Protein AF-A0A9N8VY93-F1 (afdb_monomer_lite)

Organism: NCBI:txid1213867

Secondary structure (DSSP, 8-state):
--------------------------------HHHHHHHHHHHHHHIIIIITS-----HHHHHHHHHHHTT--HHHHHHHHHHHHHHTT-SEEEHHHHTT-HHHHHHHHHHIIIII-----HHHHHHHHHHHHHHHHHTTSEEEEETTTTEEEE-S-------

Radius of gyration: 28.68 Å; chains: 1; bounding box: 73×58×60 Å

Structure (mmCIF, N/CA/C/O backbone):
data_AF-A0A9N8VY93-F1
#
_entry.id   AF-A0A9N8VY93-F1
#
loop_
_atom_site.group_PDB
_atom_site.id
_atom_site.type_symbol
_atom_site.label_atom_id
_atom_site.label_alt_id
_atom_site.label_comp_id
_atom_site.label_asym_id
_atom_site.label_entity_id
_atom_site.label_seq_id
_atom_site.pdbx_PDB_ins_code
_atom_site.Cartn_x
_atom_site.Cartn_y
_atom_site.Cartn_z
_atom_site.occupancy
_atom_site.B_iso_or_equiv
_atom_site.auth_seq_id
_atom_site.auth_comp_id
_atom_site.auth_asym_id
_atom_site.auth_atom_id
_atom_site.pdbx_PDB_model_num
ATOM 1 N N . MET A 1 1 ? 49.942 42.159 18.495 1.00 41.88 1 MET A N 1
ATOM 2 C CA . MET A 1 1 ? 49.094 42.679 17.404 1.00 41.88 1 MET A CA 1
ATOM 3 C C . MET A 1 1 ? 48.969 41.583 16.372 1.00 41.88 1 MET A C 1
ATOM 5 O O . MET A 1 1 ? 49.889 41.359 15.594 1.00 41.88 1 MET A O 1
ATOM 9 N N . ASP A 1 2 ? 47.863 40.861 16.470 1.00 39.59 2 ASP A N 1
ATOM 10 C CA . ASP A 1 2 ? 47.509 39.728 15.629 1.00 39.59 2 ASP A CA 1
ATOM 11 C C . ASP A 1 2 ? 47.195 40.170 14.201 1.00 39.59 2 ASP A C 1
ATOM 13 O O . ASP A 1 2 ? 46.483 41.150 13.979 1.00 39.59 2 ASP A O 1
ATOM 17 N N . LYS A 1 3 ? 47.700 39.413 13.226 1.00 47.91 3 LYS A N 1
ATOM 18 C CA . LYS A 1 3 ? 47.162 39.384 11.864 1.00 47.91 3 LYS A CA 1
ATOM 19 C C . LYS A 1 3 ? 46.987 37.930 11.452 1.00 47.91 3 LYS A C 1
ATOM 21 O O . LYS A 1 3 ? 47.864 37.306 10.864 1.00 47.91 3 LYS A O 1
ATOM 26 N N . THR A 1 4 ? 45.832 37.399 11.819 1.00 47.50 4 THR A N 1
ATOM 27 C CA . THR A 1 4 ? 45.217 36.220 11.225 1.00 47.50 4 THR A CA 1
ATOM 28 C C . THR A 1 4 ? 44.728 36.586 9.825 1.00 47.50 4 THR A C 1
ATOM 30 O O . THR A 1 4 ? 43.777 37.349 9.675 1.00 47.50 4 THR A O 1
ATOM 33 N N . THR A 1 5 ? 45.341 36.014 8.789 1.00 46.88 5 THR A N 1
ATOM 34 C CA . THR A 1 5 ? 44.743 36.007 7.448 1.00 46.88 5 THR A CA 1
ATOM 35 C C . THR A 1 5 ? 44.510 34.566 7.026 1.00 46.88 5 THR A C 1
ATOM 37 O O . THR A 1 5 ? 45.423 33.809 6.711 1.00 46.88 5 THR A O 1
ATOM 40 N N . SER A 1 6 ? 43.232 34.212 7.107 1.00 41.03 6 SER A N 1
ATOM 41 C CA . SER A 1 6 ? 42.590 32.975 6.685 1.00 41.03 6 SER A CA 1
ATOM 42 C C . SER A 1 6 ? 42.902 32.635 5.222 1.00 41.03 6 SER A C 1
ATOM 44 O O . SER A 1 6 ? 42.433 33.311 4.308 1.00 41.03 6 SER A O 1
ATOM 46 N N . ASN A 1 7 ? 43.647 31.549 4.995 1.00 40.59 7 ASN A N 1
ATOM 47 C CA . ASN A 1 7 ? 43.672 30.873 3.701 1.00 40.59 7 ASN A CA 1
ATOM 48 C C . ASN A 1 7 ? 42.444 29.963 3.614 1.00 40.59 7 ASN A C 1
ATOM 50 O O . ASN A 1 7 ? 42.410 28.852 4.143 1.00 40.59 7 ASN A O 1
ATOM 54 N N . ARG A 1 8 ? 41.405 30.482 2.958 1.00 39.19 8 ARG A N 1
ATOM 55 C CA . ARG A 1 8 ? 40.158 29.782 2.650 1.00 39.19 8 ARG A CA 1
ATOM 56 C C . ARG A 1 8 ? 40.463 28.647 1.664 1.00 39.19 8 ARG A C 1
ATOM 58 O O . ARG A 1 8 ? 40.618 28.870 0.467 1.00 39.19 8 ARG A O 1
ATOM 65 N N . ALA A 1 9 ? 40.581 27.431 2.189 1.00 42.88 9 ALA A N 1
ATOM 66 C CA . ALA A 1 9 ? 40.690 26.214 1.400 1.00 42.88 9 ALA A CA 1
ATOM 67 C C . ALA A 1 9 ? 39.390 25.996 0.610 1.00 42.88 9 ALA A C 1
ATOM 69 O O . ALA A 1 9 ? 38.339 25.709 1.185 1.00 42.88 9 ALA A O 1
ATOM 70 N N . TRP A 1 10 ? 39.459 26.125 -0.712 1.00 34.44 10 TRP A N 1
ATOM 71 C CA . TRP A 1 10 ? 38.407 25.651 -1.602 1.00 34.44 10 TRP A CA 1
ATOM 72 C C . TRP A 1 10 ? 38.426 24.120 -1.584 1.00 34.44 10 TRP A C 1
ATOM 74 O O . TRP A 1 10 ? 39.224 23.489 -2.272 1.00 34.44 10 TRP A O 1
ATOM 84 N N . LYS A 1 11 ? 37.563 23.507 -0.768 1.00 39.19 11 LYS A N 1
ATOM 85 C CA . LYS A 1 11 ? 37.215 22.092 -0.929 1.00 39.19 11 LYS A CA 1
ATOM 86 C C . LYS A 1 11 ? 36.364 21.974 -2.191 1.00 39.19 11 LYS A C 1
ATOM 88 O O . LYS A 1 11 ? 35.174 22.275 -2.170 1.00 39.19 11 LYS A O 1
ATOM 93 N N . SER A 1 12 ? 36.977 21.551 -3.290 1.00 46.22 12 SER A N 1
ATOM 94 C CA . SER A 1 12 ? 36.253 21.024 -4.440 1.00 46.22 12 SER A CA 1
ATOM 95 C C . SER A 1 12 ? 35.530 19.750 -4.001 1.00 46.22 12 SER A C 1
ATOM 97 O O . SER A 1 12 ? 36.133 18.702 -3.783 1.00 46.22 12 SER A O 1
ATOM 99 N N . ASN A 1 13 ? 34.215 19.858 -3.822 1.00 41.19 13 ASN A N 1
ATOM 100 C CA . ASN A 1 13 ? 33.334 18.719 -3.611 1.00 41.19 13 ASN A CA 1
ATOM 101 C C . ASN A 1 13 ? 33.101 18.048 -4.974 1.00 41.19 13 ASN A C 1
ATOM 103 O O . ASN A 1 13 ? 32.086 18.278 -5.632 1.00 41.19 13 ASN A O 1
ATOM 107 N N . SER A 1 14 ? 34.090 17.294 -5.463 1.00 42.50 14 SER A N 1
ATOM 108 C CA . SER A 1 14 ? 33.888 16.426 -6.618 1.00 42.50 14 SER A CA 1
ATOM 109 C C . SER A 1 14 ? 33.133 15.190 -6.144 1.00 42.50 14 SER A C 1
ATOM 111 O O . SER A 1 14 ? 33.664 14.301 -5.481 1.00 42.50 14 SER A O 1
ATOM 113 N N . ASN A 1 15 ? 31.843 15.186 -6.467 1.00 41.06 15 ASN A N 1
ATOM 114 C CA . ASN A 1 15 ? 30.938 14.071 -6.263 1.00 41.06 15 ASN A CA 1
ATOM 115 C C . ASN A 1 15 ? 31.602 12.762 -6.691 1.00 41.06 15 ASN A C 1
ATOM 117 O O . ASN A 1 15 ? 31.885 12.531 -7.869 1.00 41.06 15 ASN A O 1
ATOM 121 N N . ASN A 1 16 ? 31.817 11.917 -5.691 1.00 41.12 16 ASN A N 1
ATOM 122 C CA . ASN A 1 16 ? 32.361 10.578 -5.775 1.00 41.12 16 ASN A CA 1
ATOM 123 C C . ASN A 1 16 ? 31.332 9.663 -6.466 1.00 41.12 16 ASN A C 1
ATOM 125 O O . ASN A 1 16 ? 30.724 8.794 -5.846 1.00 41.12 16 ASN A O 1
ATOM 129 N N . ARG A 1 17 ? 31.080 9.879 -7.764 1.00 41.94 17 ARG A N 1
ATOM 130 C CA . ARG A 1 17 ? 30.433 8.882 -8.619 1.00 41.94 17 ARG A CA 1
ATOM 131 C C . ARG A 1 17 ? 31.464 7.784 -8.834 1.00 41.94 17 ARG A C 1
ATOM 133 O O . ARG A 1 17 ? 32.241 7.824 -9.785 1.00 41.94 17 ARG A O 1
ATOM 140 N N . GLN A 1 18 ? 31.506 6.825 -7.913 1.00 38.81 18 GLN A N 1
ATOM 141 C CA . GLN A 1 18 ? 32.187 5.564 -8.156 1.00 38.81 18 GLN A CA 1
ATOM 142 C C . GLN A 1 18 ? 31.525 4.921 -9.374 1.00 38.81 18 GLN A C 1
ATOM 144 O O . GLN A 1 18 ? 30.461 4.312 -9.276 1.00 38.81 18 GLN A O 1
ATOM 149 N N . TYR A 1 19 ? 32.144 5.081 -10.541 1.00 46.81 19 TYR A N 1
ATOM 150 C CA . TYR A 1 19 ? 31.827 4.266 -11.698 1.00 46.81 19 TYR A CA 1
ATOM 151 C C . TYR A 1 19 ? 32.008 2.814 -11.268 1.00 46.81 19 TYR A C 1
ATOM 153 O O . TYR A 1 19 ? 33.120 2.365 -10.976 1.00 46.81 19 TYR A O 1
ATOM 161 N N . LYS A 1 20 ? 30.883 2.106 -11.163 1.00 45.06 20 LYS A N 1
ATOM 162 C CA . LYS A 1 20 ? 30.816 0.676 -10.883 1.00 45.06 20 LYS A CA 1
ATOM 163 C C . LYS A 1 20 ? 31.757 0.005 -11.883 1.00 45.06 20 LYS A C 1
ATOM 165 O O . LYS A 1 20 ? 31.490 0.019 -13.083 1.00 45.06 20 LYS A O 1
ATOM 170 N N . ARG A 1 21 ? 32.903 -0.495 -11.403 1.00 50.72 21 ARG A N 1
ATOM 171 C CA . ARG A 1 21 ? 33.875 -1.223 -12.227 1.00 50.72 21 ARG A CA 1
ATOM 172 C C . ARG A 1 21 ? 33.101 -2.281 -13.005 1.00 50.72 21 ARG A C 1
ATOM 174 O O . ARG A 1 21 ? 32.548 -3.196 -12.396 1.00 50.72 21 ARG A O 1
ATOM 181 N N . ILE A 1 22 ? 33.057 -2.146 -14.330 1.00 54.09 22 ILE A N 1
ATOM 182 C CA . ILE A 1 22 ? 32.552 -3.195 -15.211 1.00 54.09 22 ILE A CA 1
ATOM 183 C C . ILE A 1 22 ? 33.375 -4.434 -14.875 1.00 54.09 22 ILE A C 1
ATOM 185 O O . ILE A 1 22 ? 34.594 -4.465 -15.054 1.00 54.09 22 ILE A O 1
ATOM 189 N N . SER A 1 23 ? 32.714 -5.421 -14.280 1.00 51.94 23 SER A N 1
ATOM 190 C CA . SER A 1 23 ? 33.336 -6.678 -13.911 1.00 51.94 23 SER A CA 1
ATOM 191 C C . SER A 1 23 ? 33.766 -7.357 -15.210 1.00 51.94 23 SER A C 1
ATOM 193 O O . SER A 1 23 ? 32.924 -7.851 -15.957 1.00 51.94 23 SER A O 1
ATOM 195 N N . ARG A 1 24 ? 35.070 -7.333 -15.518 1.00 54.47 24 ARG A N 1
ATOM 196 C CA . ARG A 1 24 ? 35.679 -8.054 -16.648 1.00 54.47 24 ARG A CA 1
ATOM 197 C C . ARG A 1 24 ? 35.645 -9.557 -16.358 1.00 54.47 24 ARG A C 1
ATOM 199 O O . ARG A 1 24 ? 36.681 -10.180 -16.176 1.00 54.47 24 ARG A O 1
ATOM 206 N N . LYS A 1 25 ? 34.450 -10.138 -16.241 1.00 58.69 25 LYS A N 1
ATOM 207 C CA . LYS A 1 25 ? 34.290 -11.555 -15.898 1.00 58.69 25 LYS A CA 1
ATOM 208 C C . LYS A 1 25 ? 34.733 -12.488 -17.022 1.00 58.69 25 LYS A C 1
ATOM 210 O O . LYS A 1 25 ? 35.020 -13.633 -16.728 1.00 58.69 25 LYS A O 1
ATOM 215 N N . ASN A 1 26 ? 34.865 -12.001 -18.260 1.00 61.03 26 ASN A N 1
ATOM 216 C CA . ASN A 1 26 ? 35.283 -12.806 -19.409 1.00 61.03 26 ASN A CA 1
ATOM 217 C C . ASN A 1 26 ? 36.179 -12.008 -20.372 1.00 61.03 26 ASN A C 1
ATOM 219 O O . ASN A 1 26 ? 35.733 -11.575 -21.430 1.00 61.03 26 ASN A O 1
ATOM 223 N N . SER A 1 27 ? 37.453 -11.808 -20.028 1.00 59.16 27 SER A N 1
ATOM 224 C CA . SER A 1 27 ? 38.470 -11.382 -21.001 1.00 59.16 27 SER A CA 1
ATOM 225 C C . SER A 1 27 ? 39.128 -12.617 -21.617 1.00 59.16 27 SER A C 1
ATOM 227 O O . SER A 1 27 ? 40.223 -13.012 -21.216 1.00 59.16 27 SER A O 1
ATOM 229 N N . ARG A 1 28 ? 38.436 -13.273 -22.552 1.00 69.19 28 ARG A N 1
ATOM 230 C CA . ARG A 1 28 ? 39.090 -14.274 -23.401 1.00 69.19 28 ARG A CA 1
ATOM 231 C C . ARG A 1 28 ? 39.987 -13.532 -24.388 1.00 69.19 28 ARG A C 1
ATOM 233 O O . ARG A 1 28 ? 39.569 -12.512 -24.934 1.00 69.19 28 ARG A O 1
ATOM 240 N N . LYS A 1 29 ? 41.222 -14.003 -24.561 1.00 72.94 29 LYS A N 1
ATOM 241 C CA . LYS A 1 29 ? 42.095 -13.500 -25.625 1.00 72.94 29 LYS A CA 1
ATOM 242 C C . LYS A 1 29 ? 41.463 -13.889 -26.960 1.00 72.94 29 LYS A C 1
ATOM 244 O O . LYS A 1 29 ? 40.984 -15.011 -27.103 1.00 72.94 29 LYS A O 1
ATOM 249 N N . VAL A 1 30 ? 41.371 -12.927 -27.870 1.00 70.06 30 VAL A N 1
ATOM 250 C CA . VAL A 1 30 ? 40.919 -13.164 -29.239 1.00 70.06 30 VAL A CA 1
ATOM 251 C C . VAL A 1 30 ? 42.188 -13.371 -30.047 1.00 70.06 30 VAL A C 1
ATOM 253 O O . VAL A 1 30 ? 42.928 -12.421 -30.276 1.00 70.06 30 VAL A O 1
ATOM 256 N N . ASP A 1 31 ? 42.479 -14.625 -30.378 1.00 77.25 31 ASP A N 1
ATOM 257 C CA . ASP A 1 31 ? 43.727 -14.995 -31.056 1.00 77.25 31 ASP A CA 1
ATOM 258 C C . ASP A 1 31 ? 43.608 -14.898 -32.593 1.00 77.25 31 ASP A C 1
ATOM 260 O O . ASP A 1 31 ? 44.620 -14.919 -33.290 1.00 77.25 31 ASP A O 1
ATOM 264 N N . ASP A 1 32 ? 42.384 -14.757 -33.122 1.00 82.81 32 ASP A N 1
ATOM 265 C CA . ASP A 1 32 ? 42.095 -14.660 -34.557 1.00 82.81 32 ASP A CA 1
ATOM 266 C C . ASP A 1 32 ? 41.623 -13.240 -34.943 1.00 82.81 32 ASP A C 1
ATOM 268 O O . ASP A 1 32 ? 40.539 -12.822 -34.522 1.00 82.81 32 ASP A O 1
ATOM 272 N N . PRO A 1 33 ? 42.377 -12.493 -35.771 1.00 79.94 33 PRO A N 1
ATOM 273 C CA . PRO A 1 33 ? 41.973 -11.164 -36.235 1.00 79.94 33 PRO A CA 1
ATOM 274 C C . PRO A 1 33 ? 40.687 -11.172 -37.081 1.00 79.94 33 PRO A C 1
ATOM 276 O O . PRO A 1 33 ? 39.974 -10.167 -37.122 1.00 79.94 33 PRO A O 1
ATOM 279 N N . ASN A 1 34 ? 40.324 -12.294 -37.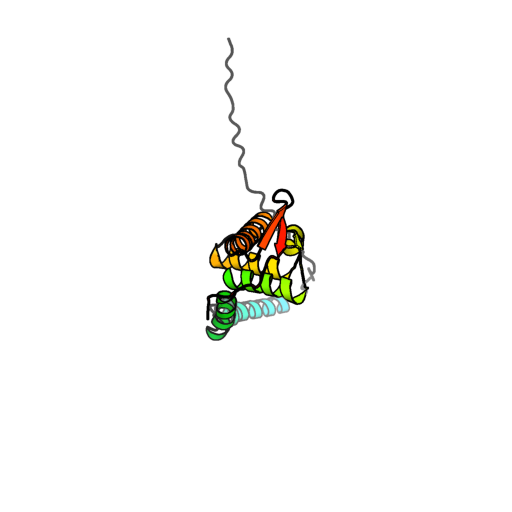711 1.00 88.50 34 ASN A N 1
ATOM 280 C CA . ASN A 1 34 ? 39.074 -12.397 -38.468 1.00 88.50 34 ASN A CA 1
ATOM 281 C C . ASN A 1 34 ? 37.842 -12.353 -37.553 1.00 88.50 34 ASN A C 1
ATOM 283 O O . ASN A 1 34 ? 36.788 -11.861 -37.959 1.00 88.50 34 ASN A O 1
ATOM 287 N N . MET A 1 35 ? 37.976 -12.793 -36.298 1.00 85.62 35 MET A N 1
ATOM 288 C CA . MET A 1 35 ? 36.908 -12.681 -35.301 1.00 85.62 35 MET A CA 1
ATOM 289 C C . MET A 1 35 ? 36.636 -11.229 -34.912 1.00 85.62 35 MET A C 1
ATOM 291 O O . MET A 1 35 ? 35.491 -10.876 -34.630 1.00 85.62 35 MET A O 1
ATOM 295 N N . GLU A 1 36 ? 37.656 -10.368 -34.920 1.00 83.94 36 GLU A N 1
ATOM 296 C CA . GLU A 1 36 ? 37.440 -8.938 -34.703 1.00 83.94 36 GLU A CA 1
ATOM 297 C C . GLU A 1 36 ? 36.656 -8.332 -35.866 1.00 83.94 36 GLU A C 1
ATOM 299 O O . GLU A 1 36 ? 35.679 -7.627 -35.623 1.00 83.94 36 GLU A O 1
ATOM 304 N N . LEU A 1 37 ? 37.010 -8.657 -37.114 1.00 88.38 37 LEU A N 1
ATOM 305 C CA . LEU A 1 37 ? 36.295 -8.178 -38.303 1.00 88.38 37 LEU A CA 1
ATOM 306 C C . LEU A 1 37 ? 34.819 -8.598 -38.311 1.00 88.38 37 LEU A C 1
ATOM 308 O O . LEU A 1 37 ? 33.951 -7.767 -38.578 1.00 88.38 37 LEU A O 1
ATOM 312 N N . LEU A 1 38 ? 34.521 -9.852 -37.959 1.00 89.81 38 LEU A N 1
ATOM 313 C CA . LEU A 1 38 ? 33.143 -10.336 -37.818 1.00 89.81 38 LEU A CA 1
ATOM 314 C C . LEU A 1 38 ? 32.385 -9.571 -36.733 1.00 89.81 38 LEU A C 1
ATOM 316 O O . LEU A 1 38 ? 31.265 -9.119 -36.960 1.00 89.81 38 LEU A O 1
ATOM 320 N N . ARG A 1 39 ? 33.023 -9.335 -35.584 1.00 86.56 39 ARG A N 1
ATOM 321 C CA . ARG A 1 39 ? 32.428 -8.564 -34.492 1.00 86.56 39 ARG A CA 1
ATOM 322 C C . ARG A 1 39 ? 32.146 -7.115 -34.891 1.00 86.56 39 ARG A C 1
ATOM 324 O O . ARG A 1 39 ? 31.129 -6.558 -34.490 1.00 86.56 39 ARG A O 1
ATOM 331 N N . TRP A 1 40 ? 33.022 -6.494 -35.679 1.00 89.38 40 TRP A N 1
ATOM 332 C CA . TRP A 1 40 ? 32.782 -5.156 -36.221 1.00 89.38 40 TRP A CA 1
ATOM 333 C C . TRP A 1 40 ? 31.579 -5.136 -37.164 1.00 89.38 40 TRP A C 1
ATOM 335 O O . TRP A 1 40 ? 30.747 -4.237 -37.050 1.00 89.38 40 TRP A O 1
ATOM 345 N N . ALA A 1 41 ? 31.445 -6.134 -38.040 1.00 91.00 41 ALA A N 1
ATOM 346 C CA . ALA A 1 41 ? 30.283 -6.257 -38.917 1.00 91.00 41 ALA A CA 1
ATOM 347 C C . ALA A 1 41 ? 28.977 -6.433 -38.118 1.00 91.00 41 ALA A C 1
ATOM 349 O O . ALA A 1 41 ? 28.005 -5.731 -38.388 1.00 91.00 41 ALA A O 1
ATOM 350 N N . GLU A 1 42 ? 28.974 -7.286 -37.090 1.00 92.69 42 GLU A N 1
ATOM 351 C CA . GLU A 1 42 ? 27.830 -7.479 -36.183 1.00 92.69 42 GLU A CA 1
ATOM 352 C C . GLU A 1 42 ? 27.444 -6.199 -35.429 1.00 92.69 42 GLU A C 1
ATOM 354 O O . GLU A 1 42 ? 26.265 -5.892 -35.267 1.00 92.69 42 GLU A O 1
ATOM 359 N N . ILE A 1 43 ? 28.426 -5.423 -34.961 1.00 92.06 43 ILE A N 1
ATOM 360 C CA . ILE A 1 43 ? 28.149 -4.155 -34.278 1.00 92.06 43 ILE A CA 1
ATOM 361 C C . ILE A 1 43 ? 27.471 -3.174 -35.237 1.00 92.06 43 ILE A C 1
ATOM 363 O O . ILE A 1 43 ? 26.503 -2.522 -34.848 1.00 92.06 43 ILE A O 1
ATOM 367 N N . MET A 1 44 ? 27.943 -3.076 -36.482 1.00 89.25 44 MET A N 1
ATOM 368 C CA . MET A 1 44 ? 27.363 -2.159 -37.466 1.00 89.25 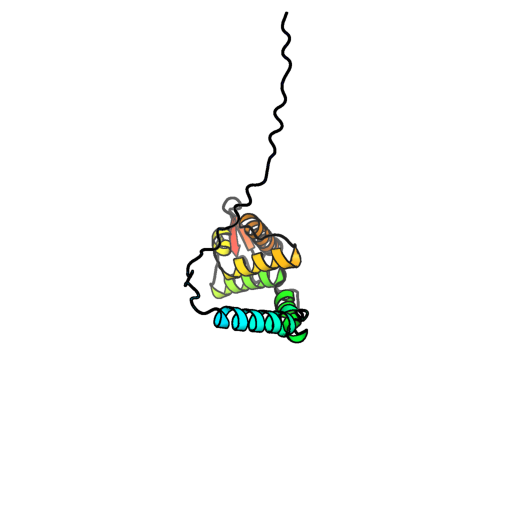44 MET A CA 1
ATOM 369 C C . MET A 1 44 ? 25.911 -2.519 -37.800 1.00 89.25 44 MET A C 1
ATOM 371 O O . MET A 1 44 ? 25.062 -1.627 -37.836 1.00 89.25 44 MET A O 1
ATOM 375 N N . THR A 1 45 ? 25.600 -3.808 -37.969 1.00 92.00 45 THR A N 1
ATOM 376 C CA . THR A 1 45 ? 24.224 -4.252 -38.240 1.00 92.00 45 THR A CA 1
ATOM 377 C C . THR A 1 45 ? 23.308 -4.011 -37.046 1.00 92.00 45 THR A C 1
ATOM 379 O O . THR A 1 45 ? 22.224 -3.460 -37.211 1.00 92.00 45 THR A O 1
ATOM 382 N N . LEU A 1 46 ? 23.750 -4.308 -35.820 1.00 90.19 46 LEU A N 1
ATOM 383 C CA . LEU A 1 46 ? 22.966 -4.033 -34.611 1.00 90.19 46 LEU A CA 1
ATOM 384 C C . LEU A 1 46 ? 22.678 -2.542 -34.428 1.00 90.19 46 LEU A C 1
ATOM 386 O O . LEU A 1 46 ? 21.562 -2.165 -34.061 1.00 90.19 46 LEU A O 1
ATOM 390 N N . VAL A 1 47 ? 23.672 -1.684 -34.676 1.00 89.94 47 VAL A N 1
ATOM 391 C CA . VAL A 1 47 ? 23.490 -0.232 -34.597 1.00 89.94 47 VAL A CA 1
ATOM 392 C C . VAL A 1 47 ? 22.411 0.210 -35.574 1.00 89.94 47 VAL A C 1
ATOM 394 O O . VAL A 1 47 ? 21.497 0.923 -35.168 1.00 89.94 47 VAL A O 1
ATOM 397 N N . GLN A 1 48 ? 22.469 -0.238 -36.824 1.00 89.75 48 GLN A N 1
ATOM 398 C CA . GLN A 1 48 ? 21.518 0.163 -37.856 1.00 89.75 48 GLN A CA 1
ATOM 399 C C . GLN A 1 48 ? 20.111 -0.414 -37.631 1.00 89.75 48 GLN A C 1
ATOM 401 O O . GLN A 1 48 ? 19.121 0.314 -37.703 1.00 89.75 48 GLN A O 1
ATOM 406 N N . ASP A 1 49 ? 20.013 -1.706 -37.329 1.00 88.25 49 ASP A N 1
ATOM 407 C CA . ASP A 1 49 ? 18.741 -2.428 -37.353 1.00 88.25 49 ASP A CA 1
ATOM 408 C C . ASP A 1 49 ? 17.979 -2.384 -36.032 1.00 88.25 49 ASP A C 1
ATOM 410 O O . ASP A 1 49 ? 16.750 -2.519 -36.042 1.00 88.25 49 ASP A O 1
ATOM 414 N N . VAL A 1 50 ? 18.682 -2.202 -34.913 1.00 86.69 50 VAL A N 1
ATOM 415 C CA . VAL A 1 50 ? 18.099 -2.234 -33.566 1.00 86.69 50 VAL A CA 1
ATOM 416 C C . VAL A 1 50 ? 18.221 -0.871 -32.901 1.00 86.69 50 VAL A C 1
ATOM 418 O O . VAL A 1 50 ? 17.210 -0.281 -32.531 1.00 86.69 50 VAL A O 1
ATOM 421 N N . TYR A 1 51 ? 19.438 -0.340 -32.772 1.00 84.56 51 TYR A N 1
ATOM 422 C CA . TYR A 1 51 ? 19.674 0.839 -31.929 1.00 84.56 51 TYR A CA 1
ATOM 423 C C . TYR A 1 51 ? 19.363 2.180 -32.602 1.00 84.56 51 TYR A C 1
ATOM 425 O O . TYR A 1 51 ? 19.151 3.167 -31.904 1.00 84.56 51 TYR A O 1
ATOM 433 N N . SER A 1 52 ? 19.321 2.232 -33.935 1.00 86.12 52 SER A N 1
ATOM 434 C CA . SER A 1 52 ? 18.971 3.452 -34.678 1.00 86.12 52 SER A CA 1
ATOM 435 C C . SER A 1 52 ? 17.463 3.664 -34.797 1.00 86.12 52 SER A C 1
ATOM 437 O O . SER A 1 52 ? 17.025 4.739 -35.206 1.00 86.12 52 SER A O 1
ATOM 439 N N . LYS A 1 53 ? 16.654 2.652 -34.467 1.00 88.38 53 LYS A N 1
ATOM 440 C CA . LYS A 1 53 ? 15.196 2.760 -34.519 1.00 88.38 53 LYS A CA 1
ATOM 441 C C . LYS A 1 53 ? 14.683 3.377 -33.217 1.00 88.38 53 LYS A C 1
ATOM 443 O O . LYS A 1 53 ? 15.138 2.979 -32.143 1.00 88.38 53 LYS A O 1
ATOM 448 N N . PRO A 1 54 ? 13.738 4.332 -33.278 1.00 83.62 54 PRO A N 1
ATOM 449 C CA . PRO A 1 54 ? 13.101 4.835 -32.073 1.00 83.62 54 PRO A CA 1
ATOM 450 C C . PRO A 1 54 ? 12.380 3.684 -31.374 1.00 83.62 54 PRO A C 1
ATOM 452 O O . PRO A 1 54 ? 11.705 2.873 -32.010 1.00 83.62 54 PRO A O 1
ATOM 455 N N . PHE A 1 55 ? 12.532 3.617 -30.056 1.00 81.94 55 PHE A N 1
ATOM 456 C CA . PHE A 1 55 ? 11.754 2.697 -29.245 1.00 81.94 55 PHE A CA 1
ATOM 457 C C . PHE A 1 55 ? 10.302 3.180 -29.231 1.00 81.94 55 PHE A C 1
ATOM 459 O O . PHE A 1 55 ? 10.001 4.226 -28.659 1.00 81.94 55 PHE A O 1
ATOM 466 N N . VAL A 1 56 ? 9.420 2.439 -29.899 1.00 80.00 56 VAL A N 1
ATOM 467 C CA . VAL A 1 56 ? 7.981 2.702 -29.918 1.00 80.00 56 VAL A CA 1
ATOM 468 C C . VAL A 1 56 ? 7.309 1.590 -29.133 1.00 80.00 56 VAL A C 1
ATOM 470 O O . VAL A 1 56 ? 7.369 0.426 -29.528 1.00 80.00 56 VAL A O 1
ATOM 473 N N . VAL A 1 57 ? 6.690 1.949 -28.011 1.00 75.12 57 VAL A N 1
ATOM 474 C CA . VAL A 1 57 ? 5.775 1.045 -27.311 1.00 75.12 57 VAL A CA 1
ATOM 475 C C . VAL A 1 57 ? 4.441 1.099 -28.055 1.00 75.12 57 VAL A C 1
ATOM 477 O O . VAL A 1 57 ? 3.946 2.206 -28.277 1.00 75.12 57 VAL A O 1
ATOM 480 N N . PRO A 1 58 ? 3.861 -0.043 -28.465 1.00 78.69 58 PRO A N 1
ATOM 481 C CA . PRO A 1 58 ? 2.536 -0.067 -29.070 1.00 78.69 58 PRO A CA 1
ATOM 482 C C . PRO A 1 58 ? 1.510 0.588 -28.141 1.00 78.69 58 PRO A C 1
ATOM 484 O O . PRO A 1 58 ? 1.465 0.288 -26.948 1.00 78.69 58 PRO A O 1
ATOM 487 N N . GLU A 1 59 ? 0.682 1.472 -28.691 1.00 65.44 59 GLU A N 1
ATOM 488 C CA . GLU A 1 59 ? -0.300 2.260 -27.933 1.00 65.44 59 GLU A CA 1
ATOM 489 C C . GLU A 1 59 ? -1.293 1.357 -27.175 1.00 65.44 59 GLU A C 1
ATOM 491 O O . GLU A 1 59 ? -1.646 1.636 -26.033 1.00 65.44 59 GLU A O 1
ATOM 496 N N . ASP A 1 60 ? -1.631 0.199 -27.748 1.00 71.25 60 ASP A N 1
ATOM 497 C CA . ASP A 1 60 ? -2.491 -0.822 -27.135 1.00 71.25 60 ASP A CA 1
ATOM 498 C C . ASP A 1 60 ? -1.864 -1.469 -25.886 1.00 71.25 60 ASP A C 1
ATOM 500 O O . ASP A 1 60 ? -2.558 -1.790 -24.918 1.00 71.25 60 ASP A O 1
ATOM 504 N N . GLU A 1 61 ? -0.539 -1.654 -25.877 1.00 63.78 61 GLU A N 1
ATOM 505 C CA . GLU A 1 61 ? 0.175 -2.145 -24.697 1.00 63.78 61 GLU A CA 1
ATOM 506 C C . GLU A 1 61 ? 0.312 -1.044 -23.652 1.00 63.78 61 GLU A C 1
ATOM 508 O O . GLU A 1 61 ? 0.097 -1.308 -22.471 1.00 63.78 61 GLU A O 1
ATOM 513 N N . TRP A 1 62 ? 0.606 0.190 -24.073 1.00 56.94 62 TRP A N 1
ATOM 514 C CA . TRP A 1 62 ? 0.668 1.344 -23.179 1.00 56.94 62 TRP A CA 1
ATOM 515 C C . TRP A 1 62 ? -0.662 1.551 -22.447 1.00 56.94 62 TRP A C 1
ATOM 517 O O . TRP A 1 62 ? -0.680 1.594 -21.218 1.00 56.94 62 TRP A O 1
ATOM 527 N N . ASN A 1 63 ? -1.781 1.547 -23.173 1.00 57.34 63 ASN A N 1
ATOM 528 C CA . ASN A 1 63 ? -3.120 1.710 -22.606 1.00 57.34 63 ASN A CA 1
ATOM 529 C C . ASN A 1 63 ? -3.515 0.542 -21.695 1.00 57.34 63 ASN A C 1
ATOM 531 O O . ASN A 1 63 ? -4.106 0.761 -20.648 1.00 57.34 63 ASN A O 1
ATOM 535 N N . LYS A 1 64 ? -3.084 -0.693 -21.978 1.00 59.75 64 LYS A N 1
ATOM 536 C CA . LYS A 1 64 ? -3.283 -1.829 -21.058 1.00 59.75 64 LYS A CA 1
ATOM 537 C C . LYS A 1 64 ? -2.612 -1.624 -19.692 1.00 59.75 64 LYS A C 1
ATOM 539 O O . LYS A 1 64 ? -3.115 -2.135 -18.685 1.00 59.75 64 LYS A O 1
ATOM 544 N N . TYR A 1 65 ? -1.476 -0.929 -19.645 1.00 53.91 65 TYR A N 1
ATOM 545 C CA . TYR A 1 65 ? -0.809 -0.584 -18.388 1.00 53.91 65 TYR A CA 1
ATOM 546 C C . TYR A 1 65 ? -1.394 0.680 -17.762 1.00 53.91 65 TYR A C 1
ATOM 548 O O . TYR A 1 65 ? -1.577 0.690 -16.550 1.00 53.91 65 TYR A O 1
ATOM 556 N N . VAL A 1 66 ? -1.737 1.691 -18.566 1.00 52.88 66 VAL A N 1
ATOM 557 C CA . VAL A 1 66 ? -2.336 2.958 -18.117 1.00 52.88 66 VAL A CA 1
ATOM 558 C C . VAL A 1 66 ? -3.756 2.760 -17.579 1.00 52.88 66 VAL A C 1
ATOM 560 O O . VAL A 1 66 ? -4.042 3.250 -16.498 1.00 52.88 66 VAL A O 1
ATOM 563 N N . ASP A 1 67 ? -4.612 1.964 -18.219 1.00 52.91 67 ASP A N 1
ATOM 564 C CA . ASP A 1 67 ? -6.001 1.746 -17.782 1.00 52.91 67 ASP A CA 1
ATOM 565 C C . ASP A 1 67 ? -6.097 0.938 -16.482 1.00 52.91 67 ASP A C 1
ATOM 567 O O . ASP A 1 67 ? -7.009 1.150 -15.687 1.00 52.91 67 ASP A O 1
ATOM 571 N N . LYS A 1 68 ? -5.147 0.030 -16.218 1.00 54.62 68 LYS A N 1
ATOM 572 C CA . LYS A 1 68 ? -5.031 -0.647 -14.910 1.00 54.62 68 LYS A CA 1
ATOM 573 C C . LYS A 1 68 ? -4.469 0.277 -13.835 1.00 54.62 68 LYS A C 1
ATOM 575 O O . LYS A 1 68 ? -4.841 0.174 -12.671 1.00 54.62 68 LYS A O 1
ATOM 580 N N . ALA A 1 69 ? -3.581 1.175 -14.237 1.00 46.25 69 ALA A N 1
ATOM 581 C CA . ALA A 1 69 ? -3.003 2.213 -13.404 1.00 46.25 69 ALA A CA 1
ATOM 582 C C . ALA A 1 69 ? -4.056 3.270 -12.994 1.00 46.25 69 ALA A C 1
ATOM 584 O O . ALA A 1 69 ? -4.132 3.686 -11.838 1.00 46.25 69 ALA A O 1
ATOM 585 N N . SER A 1 70 ? -4.940 3.674 -13.898 1.00 55.19 70 SER A N 1
ATOM 586 C CA . SER A 1 70 ? -6.003 4.644 -13.621 1.00 55.19 70 SER A CA 1
ATOM 587 C C . SER A 1 70 ? -7.085 4.128 -12.665 1.00 55.19 70 SER A C 1
ATOM 589 O O . SER A 1 70 ? -7.881 4.927 -12.182 1.00 55.19 70 SER A O 1
ATOM 591 N N . GLN A 1 71 ? -7.114 2.823 -12.371 1.00 62.91 71 GLN A N 1
ATOM 592 C CA . GLN A 1 71 ? -8.131 2.209 -11.512 1.00 62.91 71 GLN A CA 1
ATOM 593 C C . GLN A 1 71 ? -7.800 2.258 -10.022 1.00 62.91 71 GLN A C 1
ATOM 595 O O . GLN A 1 71 ? -8.719 2.291 -9.215 1.00 62.91 71 GLN A O 1
ATOM 600 N N . ILE A 1 72 ? -6.523 2.271 -9.622 1.00 71.88 72 ILE A N 1
ATOM 601 C CA . ILE A 1 72 ? -6.172 2.300 -8.194 1.00 71.88 72 ILE A CA 1
ATOM 602 C C . ILE A 1 72 ? -6.224 3.754 -7.722 1.00 71.88 72 ILE A C 1
ATOM 604 O O . ILE A 1 72 ? -5.216 4.464 -7.650 1.00 71.88 72 ILE A O 1
ATOM 608 N N . THR A 1 73 ? -7.443 4.211 -7.459 1.00 82.88 73 THR A N 1
ATOM 609 C CA . THR A 1 73 ? -7.727 5.471 -6.780 1.00 82.88 73 THR A CA 1
ATOM 610 C C . THR A 1 73 ? -7.666 5.284 -5.270 1.00 82.88 73 THR A C 1
ATOM 612 O O . THR A 1 73 ? -7.565 4.175 -4.742 1.00 82.88 73 THR A O 1
ATOM 615 N N . LYS A 1 74 ? -7.710 6.402 -4.552 1.00 85.94 74 LYS A N 1
ATOM 616 C CA . LYS A 1 74 ? -7.832 6.375 -3.101 1.00 85.94 74 LYS A CA 1
ATOM 617 C C . LYS A 1 74 ? -9.131 5.701 -2.641 1.00 85.94 74 LYS A C 1
ATOM 619 O O . LYS A 1 74 ? -9.106 5.013 -1.629 1.00 85.94 74 LYS A O 1
ATOM 624 N N . ASP A 1 75 ? -10.211 5.841 -3.401 1.00 86.12 75 ASP A N 1
ATOM 625 C CA . ASP A 1 75 ? -11.496 5.205 -3.093 1.00 86.12 75 ASP A CA 1
ATOM 626 C C . ASP A 1 75 ? -11.369 3.678 -3.180 1.00 86.12 75 ASP A C 1
ATOM 628 O O . ASP A 1 75 ? -11.687 2.978 -2.228 1.00 86.12 75 ASP A O 1
ATOM 632 N N . VAL A 1 76 ? -10.707 3.164 -4.225 1.00 87.56 76 VAL A N 1
ATOM 633 C CA . VAL A 1 76 ? -10.405 1.725 -4.351 1.00 87.56 76 VAL A CA 1
ATOM 634 C C . VAL A 1 76 ? -9.514 1.209 -3.213 1.00 87.56 76 VAL A C 1
ATOM 636 O O . VAL A 1 76 ? -9.641 0.057 -2.792 1.00 87.56 76 VAL A O 1
ATOM 639 N N . LEU A 1 77 ? -8.611 2.040 -2.678 1.00 90.25 77 LEU A N 1
ATOM 640 C CA . LEU A 1 77 ? -7.857 1.697 -1.468 1.00 90.25 77 LEU A CA 1
ATOM 641 C C . LEU A 1 77 ? -8.778 1.589 -0.244 1.00 90.25 77 LEU A C 1
ATOM 643 O O . LEU A 1 77 ? -8.618 0.652 0.538 1.00 90.25 77 LEU A O 1
ATOM 647 N N . ILE A 1 78 ? -9.721 2.516 -0.074 1.00 90.44 78 ILE A N 1
ATOM 648 C CA . ILE A 1 78 ? -10.692 2.501 1.027 1.00 90.44 78 ILE A CA 1
ATOM 649 C C . ILE A 1 78 ? -11.593 1.265 0.925 1.00 90.44 78 ILE A C 1
ATOM 651 O O . ILE A 1 78 ? -11.672 0.509 1.893 1.00 90.44 78 ILE A O 1
ATOM 655 N N . ASP A 1 79 ? -12.156 0.985 -0.250 1.00 89.75 79 ASP A N 1
ATOM 656 C CA . ASP A 1 79 ? -12.992 -0.195 -0.497 1.00 89.75 79 ASP A CA 1
ATOM 657 C C . ASP A 1 79 ? -12.232 -1.492 -0.220 1.00 89.75 79 ASP A C 1
ATOM 659 O O . ASP A 1 79 ? -12.749 -2.420 0.397 1.00 89.75 79 ASP A O 1
ATOM 663 N N . SER A 1 80 ? -10.963 -1.558 -0.628 1.00 89.94 80 SER A N 1
ATOM 664 C CA . SER A 1 80 ? -10.096 -2.706 -0.354 1.00 89.94 80 SER A CA 1
ATOM 665 C C . SER A 1 80 ? -9.870 -2.912 1.148 1.00 89.94 80 SER A C 1
ATOM 667 O O . SER A 1 80 ? -9.896 -4.046 1.629 1.00 89.94 80 SER A O 1
ATOM 669 N N . ILE A 1 81 ? -9.696 -1.830 1.917 1.00 91.06 81 ILE A N 1
ATOM 670 C CA . ILE A 1 81 ? -9.580 -1.899 3.382 1.00 91.06 81 ILE A CA 1
ATOM 671 C C . ILE A 1 81 ? -10.891 -2.396 4.003 1.00 91.06 81 ILE A C 1
ATOM 673 O O . ILE A 1 81 ? -10.860 -3.258 4.881 1.00 91.06 81 ILE A O 1
ATOM 677 N N . VAL A 1 82 ? -12.034 -1.883 3.547 1.00 90.44 82 VAL A N 1
ATOM 678 C CA . VAL A 1 82 ? -13.363 -2.295 4.019 1.00 90.44 82 VAL A CA 1
ATOM 679 C C . VAL A 1 82 ? -13.611 -3.777 3.722 1.00 90.44 82 VAL A C 1
ATOM 681 O O . VAL A 1 82 ? -13.959 -4.532 4.630 1.00 90.44 82 VAL A O 1
ATOM 684 N N . ASN A 1 83 ? -13.354 -4.223 2.492 1.00 90.44 83 ASN A N 1
ATOM 685 C CA . ASN A 1 83 ? -13.487 -5.626 2.095 1.00 90.44 83 ASN A CA 1
ATOM 686 C C . ASN A 1 83 ? -12.590 -6.534 2.937 1.00 90.44 83 ASN A C 1
ATOM 688 O O . ASN A 1 83 ? -13.054 -7.541 3.456 1.00 90.44 83 ASN A O 1
ATOM 692 N N . TYR A 1 84 ? -11.339 -6.139 3.177 1.00 91.00 84 TYR A N 1
ATOM 693 C CA . TYR A 1 84 ? -10.437 -6.896 4.042 1.00 91.00 84 TYR A CA 1
ATOM 694 C C . TYR A 1 84 ? -10.959 -7.022 5.482 1.00 91.00 84 TYR A C 1
ATOM 696 O O . TYR A 1 84 ? -10.814 -8.080 6.097 1.00 91.00 84 TYR A O 1
ATOM 704 N N . ILE A 1 85 ? -11.577 -5.969 6.029 1.00 90.44 85 ILE A N 1
ATOM 705 C CA . ILE A 1 85 ? -12.207 -6.002 7.357 1.00 90.44 85 ILE A CA 1
ATOM 706 C C . ILE A 1 85 ? -13.353 -7.019 7.385 1.00 90.44 85 ILE A C 1
ATOM 708 O O . ILE A 1 85 ? -13.430 -7.807 8.331 1.00 90.44 85 ILE A O 1
ATOM 712 N N . TYR A 1 86 ? -14.201 -7.038 6.353 1.00 88.44 86 TYR A N 1
ATOM 713 C CA . TYR A 1 86 ? -15.308 -7.988 6.239 1.00 88.44 86 TYR A CA 1
ATOM 714 C C . TYR A 1 86 ? -14.834 -9.426 6.029 1.00 88.44 86 TYR A C 1
ATOM 716 O O . TYR A 1 86 ? -15.234 -10.313 6.783 1.00 88.44 86 TYR A O 1
ATOM 724 N N . ASP A 1 87 ? -13.933 -9.653 5.074 1.00 90.06 87 ASP A N 1
ATOM 725 C CA . ASP A 1 87 ? -13.410 -10.978 4.727 1.00 90.06 87 ASP A CA 1
ATOM 726 C C . ASP A 1 87 ? -12.740 -11.661 5.928 1.00 90.06 87 ASP A C 1
ATOM 728 O O . ASP A 1 87 ? -12.833 -12.878 6.102 1.00 90.06 87 ASP A O 1
ATOM 732 N N . ASN A 1 88 ? -12.103 -10.872 6.799 1.00 88.94 88 ASN A N 1
ATOM 733 C CA . ASN A 1 88 ? -11.426 -11.362 7.998 1.00 88.94 88 ASN A CA 1
ATOM 734 C C . ASN A 1 88 ? -12.261 -11.228 9.284 1.00 88.94 88 ASN A C 1
ATOM 736 O O . ASN A 1 88 ? -11.761 -11.560 10.360 1.00 88.94 88 ASN A O 1
ATOM 740 N N . ASN A 1 89 ? -13.515 -10.766 9.203 1.00 88.25 89 ASN A N 1
ATOM 741 C CA . ASN A 1 89 ? -14.397 -10.508 10.351 1.00 88.25 89 ASN A CA 1
ATOM 742 C C . ASN A 1 89 ? -13.717 -9.695 11.472 1.00 88.25 89 ASN A C 1
ATOM 744 O O . ASN A 1 89 ? -13.824 -10.020 12.661 1.00 88.25 89 ASN A O 1
ATOM 748 N N . LEU A 1 90 ? -12.977 -8.648 11.103 1.00 90.12 90 LEU A N 1
ATOM 749 C CA . LEU A 1 90 ? -12.240 -7.833 12.065 1.00 90.12 90 LEU A CA 1
ATOM 750 C C . LEU A 1 90 ? -13.196 -6.925 12.842 1.00 90.12 90 LEU A C 1
ATOM 752 O O . LEU A 1 90 ? -13.891 -6.094 12.270 1.00 90.12 90 LEU A O 1
ATOM 756 N N . THR A 1 91 ? -13.177 -7.031 14.168 1.00 89.44 91 THR A N 1
ATOM 757 C CA . THR A 1 91 ? -13.905 -6.115 15.064 1.00 89.44 91 THR A CA 1
ATOM 758 C C . THR A 1 91 ? -13.037 -4.942 15.515 1.00 89.44 91 THR A C 1
ATOM 760 O O . THR A 1 91 ? -13.537 -3.850 15.777 1.00 89.44 91 THR A O 1
ATOM 763 N N . SER A 1 92 ? -11.719 -5.147 15.582 1.00 90.69 92 SER A N 1
ATOM 764 C CA . SER A 1 92 ? -10.734 -4.113 15.894 1.00 90.69 92 SER A CA 1
ATOM 765 C C . SER A 1 92 ? -9.378 -4.432 15.271 1.00 90.69 92 SER A C 1
ATOM 767 O O . SER A 1 92 ? -9.027 -5.597 15.079 1.00 90.69 92 SER A O 1
ATOM 769 N N . PHE A 1 93 ? -8.604 -3.398 14.954 1.00 92.19 93 PHE A N 1
ATOM 770 C CA . PHE A 1 93 ? -7.272 -3.546 14.369 1.00 92.19 93 PHE A CA 1
ATOM 771 C C . PHE A 1 93 ? -6.405 -2.310 14.621 1.00 92.19 93 PHE A C 1
ATOM 773 O O . PHE A 1 93 ? -6.889 -1.224 14.945 1.00 92.19 93 PHE A O 1
ATOM 780 N N . ARG A 1 94 ? -5.088 -2.467 14.459 1.00 91.44 94 ARG A N 1
ATOM 781 C CA . ARG A 1 94 ? -4.119 -1.365 14.548 1.00 91.44 94 ARG A CA 1
ATOM 782 C C . ARG A 1 94 ? -3.665 -0.934 13.162 1.00 91.44 94 ARG A C 1
ATOM 784 O O . ARG A 1 94 ? -3.487 -1.784 12.292 1.00 91.44 94 ARG A O 1
ATOM 791 N N . LEU A 1 95 ? -3.357 0.356 12.990 1.00 89.94 95 LEU A N 1
ATOM 792 C CA . LEU A 1 95 ? -2.749 0.856 11.744 1.00 89.94 95 LEU A CA 1
ATOM 793 C C . LEU A 1 95 ? -1.499 0.050 11.358 1.00 89.94 95 LEU A C 1
ATOM 795 O O . LEU A 1 95 ? -1.314 -0.260 10.189 1.00 89.94 95 LEU A O 1
ATOM 799 N N . SER A 1 96 ? -0.679 -0.327 12.344 1.00 89.88 96 SER A N 1
ATOM 800 C CA . SER A 1 96 ? 0.552 -1.091 12.125 1.00 89.88 96 SER A CA 1
ATOM 801 C C . SER A 1 96 ? 0.332 -2.458 11.473 1.00 89.88 96 SER A C 1
ATOM 803 O O . SER A 1 96 ? 1.255 -2.988 10.870 1.00 89.88 96 SER A O 1
ATOM 805 N N . TRP A 1 97 ? -0.851 -3.059 11.642 1.00 89.81 97 TRP A N 1
ATOM 806 C CA . TRP A 1 97 ? -1.181 -4.345 11.022 1.00 89.81 97 TRP A CA 1
ATOM 807 C C . TRP A 1 97 ? -1.541 -4.145 9.556 1.00 89.81 97 TRP A C 1
ATOM 809 O O . TRP A 1 97 ? -0.952 -4.776 8.690 1.00 89.81 97 TRP A O 1
ATOM 819 N N . ILE A 1 98 ? -2.412 -3.174 9.274 1.00 88.56 98 ILE A N 1
ATOM 820 C CA . ILE A 1 98 ? -2.776 -2.803 7.901 1.00 88.56 98 ILE A CA 1
ATOM 821 C C . ILE A 1 98 ? -1.542 -2.365 7.106 1.00 88.56 98 ILE A C 1
ATOM 823 O O . ILE A 1 98 ? -1.380 -2.755 5.958 1.00 88.56 98 ILE A O 1
ATOM 827 N N . SER A 1 99 ? -0.620 -1.614 7.710 1.00 88.50 99 SER A N 1
ATOM 828 C CA . SER A 1 99 ? 0.608 -1.192 7.024 1.00 88.50 99 SER A CA 1
ATOM 829 C C . SER A 1 99 ? 1.575 -2.335 6.696 1.00 88.50 99 SER A C 1
ATOM 831 O O . SER A 1 99 ? 2.527 -2.115 5.958 1.00 88.50 99 SER A O 1
ATOM 833 N N . GLN A 1 100 ? 1.386 -3.527 7.271 1.00 88.69 100 GLN A N 1
ATOM 834 C CA . GLN A 1 100 ? 2.192 -4.713 6.965 1.00 88.69 100 GLN A CA 1
ATOM 835 C C . GLN A 1 100 ? 1.589 -5.559 5.841 1.00 88.69 100 GLN A C 1
ATOM 837 O O . GLN A 1 100 ? 2.282 -6.417 5.296 1.00 88.69 100 GLN A O 1
ATOM 842 N N . GLU A 1 101 ? 0.329 -5.321 5.475 1.00 89.81 101 GLU A N 1
ATOM 843 C CA . GLU A 1 101 ? -0.318 -6.075 4.410 1.00 89.81 101 GLU A CA 1
ATOM 844 C C . GLU A 1 101 ? 0.236 -5.661 3.039 1.00 89.81 101 GLU A C 1
ATOM 846 O O . GLU A 1 101 ? 0.172 -4.483 2.661 1.00 89.81 101 GLU A O 1
ATOM 851 N N . PRO A 1 102 ? 0.740 -6.618 2.241 1.00 87.88 102 PRO A N 1
ATOM 852 C CA . PRO A 1 102 ? 1.417 -6.314 0.984 1.00 87.88 102 PRO A CA 1
ATOM 853 C C . PRO A 1 102 ? 0.484 -5.658 -0.040 1.00 87.88 102 PRO A C 1
ATOM 855 O O . PRO A 1 102 ? 0.933 -4.859 -0.862 1.00 87.88 102 PRO A O 1
ATOM 858 N N . ILE A 1 103 ? -0.816 -5.958 0.021 1.00 88.44 103 ILE A N 1
ATOM 859 C CA . ILE A 1 103 ? -1.825 -5.397 -0.886 1.00 88.44 103 ILE A CA 1
ATOM 860 C C . ILE A 1 103 ? -1.943 -3.883 -0.675 1.00 88.44 103 ILE A C 1
ATOM 862 O O . ILE A 1 103 ? -1.858 -3.118 -1.636 1.00 88.44 103 ILE A O 1
ATOM 866 N N . PHE A 1 104 ? -2.063 -3.434 0.577 1.00 91.00 104 PHE A N 1
ATOM 867 C CA . PHE A 1 104 ? -2.215 -2.012 0.890 1.00 91.00 104 PHE A CA 1
ATOM 868 C C . PHE A 1 104 ? -0.933 -1.226 0.642 1.00 91.00 104 PHE A C 1
ATOM 870 O O . PHE A 1 104 ? -0.999 -0.119 0.114 1.00 91.00 104 PHE A O 1
ATOM 877 N N . VAL A 1 105 ? 0.230 -1.814 0.937 1.00 89.75 105 VAL A N 1
ATOM 878 C CA . VAL A 1 105 ? 1.528 -1.221 0.584 1.00 89.75 105 VAL A CA 1
ATOM 879 C C . VAL A 1 105 ? 1.603 -0.989 -0.923 1.00 89.75 105 VAL A C 1
ATOM 881 O O . VAL A 1 105 ? 1.870 0.130 -1.351 1.00 89.75 105 VAL A O 1
ATOM 884 N N . THR A 1 106 ? 1.263 -1.998 -1.729 1.00 89.06 106 THR A N 1
ATOM 885 C CA . THR A 1 106 ? 1.277 -1.892 -3.197 1.00 89.06 106 THR A CA 1
ATOM 886 C C . THR A 1 106 ? 0.346 -0.784 -3.695 1.00 89.06 106 THR A C 1
ATOM 888 O O . THR A 1 106 ? 0.724 -0.001 -4.564 1.00 89.06 106 THR A O 1
ATOM 891 N N . TYR A 1 107 ? -0.861 -0.674 -3.132 1.00 89.62 107 TYR A N 1
ATOM 892 C CA . TYR A 1 107 ? -1.820 0.368 -3.514 1.00 89.62 107 TYR A CA 1
ATOM 893 C C . TYR A 1 107 ? -1.341 1.765 -3.115 1.00 89.62 107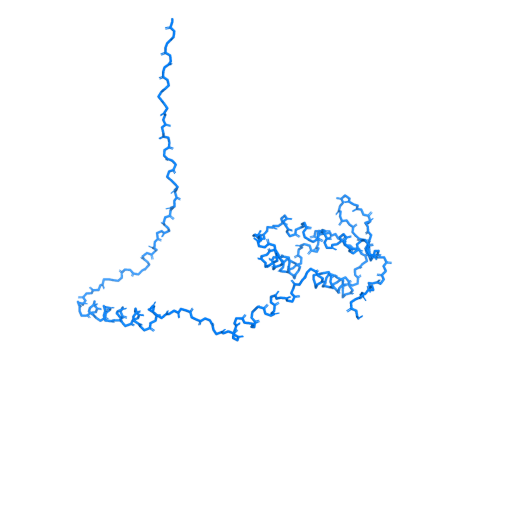 TYR A C 1
ATOM 895 O O . TYR A 1 107 ? -1.454 2.705 -3.900 1.00 89.62 107 TYR A O 1
ATOM 903 N N . CYS A 1 108 ? -0.754 1.916 -1.929 1.00 90.31 108 CYS A N 1
ATOM 904 C CA . CYS A 1 108 ? -0.191 3.188 -1.493 1.00 90.31 108 CYS A CA 1
ATOM 905 C C . CYS A 1 108 ? 1.024 3.603 -2.325 1.00 90.31 108 CYS A C 1
ATOM 907 O O . CYS A 1 108 ? 1.090 4.753 -2.751 1.00 90.31 108 CYS A O 1
ATOM 909 N N . GLU A 1 109 ? 1.959 2.688 -2.599 1.00 90.06 109 GLU A N 1
ATOM 910 C CA . GLU A 1 109 ? 3.099 2.953 -3.484 1.00 90.06 109 GLU A CA 1
ATOM 911 C C . GLU A 1 109 ? 2.633 3.421 -4.860 1.00 90.06 109 GLU A C 1
ATOM 913 O O . GLU A 1 109 ? 3.177 4.370 -5.428 1.00 90.06 109 GLU A O 1
ATOM 918 N N . TYR A 1 110 ? 1.597 2.763 -5.372 1.00 88.19 110 TYR A N 1
ATOM 919 C CA . TYR A 1 110 ? 0.997 3.092 -6.644 1.00 88.19 110 TYR A CA 1
ATOM 920 C C . TYR A 1 110 ? 0.397 4.512 -6.638 1.00 88.19 110 TYR A C 1
ATOM 922 O O . TYR A 1 110 ? 0.760 5.344 -7.472 1.00 88.19 110 TYR A O 1
ATOM 930 N N . ILE A 1 111 ? -0.462 4.825 -5.664 1.00 88.06 111 ILE A N 1
ATOM 931 C CA . ILE A 1 111 ? -1.088 6.148 -5.523 1.00 88.06 111 ILE A CA 1
ATOM 932 C C . ILE A 1 111 ? -0.022 7.246 -5.389 1.00 88.06 111 ILE A C 1
ATOM 934 O O . ILE A 1 111 ? -0.106 8.274 -6.063 1.00 88.06 111 ILE A O 1
ATOM 938 N N . LEU A 1 112 ? 1.009 7.028 -4.569 1.00 89.38 112 LEU A N 1
ATOM 939 C CA . LEU A 1 112 ? 2.087 8.000 -4.366 1.00 89.38 112 LEU A CA 1
ATOM 940 C C . LEU A 1 112 ? 2.844 8.291 -5.667 1.00 89.38 112 LEU A C 1
ATOM 942 O O . LEU A 1 112 ? 3.017 9.456 -6.023 1.00 89.38 112 LEU A O 1
ATOM 946 N N . ARG A 1 113 ? 3.215 7.256 -6.427 1.00 86.50 113 ARG A N 1
ATOM 947 C CA . ARG A 1 113 ? 3.976 7.423 -7.676 1.00 86.50 113 ARG A CA 1
ATOM 948 C C . ARG A 1 113 ? 3.170 8.057 -8.800 1.00 86.50 113 ARG A C 1
ATOM 950 O O . ARG A 1 113 ? 3.725 8.828 -9.577 1.00 86.50 113 ARG A O 1
ATOM 957 N N . HIS A 1 114 ? 1.890 7.715 -8.912 1.00 82.19 114 HIS A N 1
ATOM 958 C CA . HIS A 1 114 ? 1.102 8.033 -10.104 1.00 82.19 114 HIS A CA 1
ATOM 959 C C . HIS A 1 114 ? 0.114 9.185 -9.919 1.00 82.19 114 HIS A C 1
ATOM 961 O O . HIS A 1 114 ? -0.228 9.839 -10.901 1.00 82.19 114 HIS A O 1
ATOM 967 N N . GLN A 1 115 ? -0.330 9.464 -8.691 1.00 83.50 115 GLN A N 1
ATOM 968 C CA . GLN A 1 115 ? -1.238 10.585 -8.411 1.00 83.50 115 GLN A CA 1
ATOM 969 C C . GLN A 1 115 ? -0.518 11.755 -7.745 1.00 83.50 115 GLN A C 1
ATOM 971 O O . GLN A 1 115 ? -0.807 12.906 -8.063 1.00 83.50 115 GLN A O 1
ATOM 976 N N . TYR A 1 116 ? 0.434 11.468 -6.851 1.00 84.81 116 TYR A N 1
ATOM 977 C CA . TYR A 1 116 ? 1.189 12.498 -6.131 1.00 84.81 116 TYR A CA 1
ATOM 978 C C . TYR A 1 116 ? 2.582 12.767 -6.719 1.00 84.81 116 TYR A C 1
ATOM 980 O O . TYR A 1 116 ? 3.173 13.794 -6.400 1.00 84.81 116 TYR A O 1
ATOM 988 N N . TYR A 1 117 ? 3.073 11.909 -7.623 1.00 84.38 117 TYR A N 1
ATOM 989 C CA . TYR A 1 117 ? 4.422 11.980 -8.204 1.00 84.38 117 TYR A CA 1
ATOM 990 C C . TYR A 1 117 ? 5.537 12.010 -7.144 1.00 84.38 117 TYR A C 1
ATOM 992 O O . TYR A 1 117 ? 6.563 12.670 -7.316 1.00 84.38 117 TYR A O 1
ATOM 1000 N N . GLU A 1 118 ? 5.328 11.286 -6.044 1.00 85.50 118 GLU A N 1
ATOM 1001 C CA . GLU A 1 118 ? 6.267 11.157 -4.932 1.00 85.50 118 GLU A CA 1
ATOM 1002 C C . GLU A 1 118 ? 6.926 9.772 -4.926 1.00 85.50 118 GLU A C 1
ATOM 1004 O O . GLU A 1 118 ? 6.310 8.758 -5.272 1.00 85.50 118 GLU A O 1
ATOM 1009 N N . ASP A 1 119 ? 8.187 9.719 -4.492 1.00 87.88 119 ASP A N 1
ATOM 1010 C CA . ASP A 1 119 ? 8.863 8.451 -4.234 1.00 87.88 119 ASP A CA 1
ATOM 1011 C C . ASP A 1 119 ? 8.281 7.816 -2.962 1.00 87.88 119 ASP A C 1
ATOM 1013 O O . ASP A 1 119 ? 8.297 8.445 -1.898 1.00 87.88 119 ASP A O 1
ATOM 1017 N N . PRO A 1 120 ? 7.772 6.574 -3.026 1.00 89.19 120 PRO A N 1
ATOM 1018 C CA . PRO A 1 120 ? 7.114 5.971 -1.886 1.00 89.19 120 PRO A CA 1
ATOM 1019 C C . PRO A 1 120 ? 8.132 5.638 -0.802 1.00 89.19 120 PRO A C 1
ATOM 1021 O O . PRO A 1 120 ? 9.117 4.933 -1.026 1.00 89.19 120 PRO A O 1
ATOM 1024 N N . THR A 1 121 ? 7.862 6.158 0.386 1.00 92.19 121 THR A N 1
ATOM 1025 C CA . THR A 1 121 ? 8.598 5.873 1.615 1.00 92.19 121 THR A CA 1
ATOM 1026 C C . THR A 1 121 ? 7.624 5.340 2.655 1.00 92.19 121 THR A C 1
ATOM 1028 O O . THR A 1 121 ? 6.434 5.659 2.605 1.00 92.19 121 THR A O 1
ATOM 1031 N N . ASP A 1 122 ? 8.123 4.564 3.617 1.00 89.00 122 ASP A N 1
ATOM 1032 C 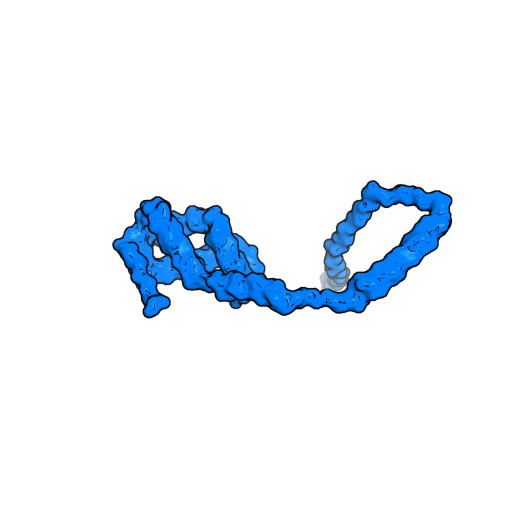CA . ASP A 1 122 ? 7.296 3.994 4.689 1.00 89.00 122 ASP A CA 1
ATOM 1033 C C . ASP A 1 122 ? 6.500 5.078 5.437 1.00 89.00 122 ASP A C 1
ATOM 1035 O O . ASP A 1 122 ? 5.324 4.893 5.758 1.00 89.00 122 ASP A O 1
ATOM 1039 N N . ASP A 1 123 ? 7.109 6.251 5.635 1.00 90.75 123 ASP A N 1
ATOM 1040 C CA . ASP A 1 123 ? 6.460 7.405 6.254 1.00 90.75 123 ASP A CA 1
ATOM 1041 C C . ASP A 1 123 ? 5.270 7.898 5.418 1.00 90.75 123 ASP A C 1
ATOM 1043 O O . ASP A 1 123 ? 4.168 8.049 5.950 1.00 90.75 123 ASP A O 1
ATOM 1047 N N . LEU A 1 124 ? 5.448 8.093 4.108 1.00 91.31 124 LEU A N 1
ATOM 1048 C CA . LEU A 1 124 ? 4.378 8.549 3.212 1.00 91.31 124 LEU A CA 1
ATOM 1049 C C . LEU A 1 124 ? 3.252 7.520 3.083 1.00 91.31 124 LEU A C 1
ATOM 1051 O O . LEU A 1 124 ? 2.077 7.891 3.102 1.00 91.31 124 LEU A O 1
ATOM 1055 N N . ILE A 1 125 ? 3.590 6.231 3.026 1.00 91.94 125 ILE A N 1
ATOM 1056 C CA . ILE A 1 125 ? 2.612 5.137 3.023 1.00 91.94 125 ILE A CA 1
ATOM 1057 C C . ILE A 1 125 ? 1.791 5.174 4.315 1.00 91.94 125 ILE A C 1
ATOM 1059 O O . ILE A 1 125 ? 0.559 5.139 4.273 1.00 91.94 125 ILE A O 1
ATOM 1063 N N . SER A 1 126 ? 2.449 5.328 5.468 1.00 91.50 126 SER A N 1
ATOM 1064 C CA . SER A 1 126 ? 1.763 5.421 6.761 1.00 91.50 126 SER A CA 1
ATOM 1065 C C . SER A 1 126 ? 0.822 6.629 6.835 1.00 91.50 126 SER A C 1
ATOM 1067 O O . SER A 1 126 ? -0.288 6.522 7.362 1.00 91.50 126 SER A O 1
ATOM 1069 N N . VAL A 1 127 ? 1.229 7.769 6.265 1.00 92.19 127 VAL A N 1
ATOM 1070 C CA . VAL A 1 127 ? 0.424 8.994 6.203 1.00 92.19 127 VAL A CA 1
ATOM 1071 C C . VAL A 1 127 ? -0.797 8.791 5.311 1.00 92.19 127 VAL A C 1
ATOM 1073 O O . VAL A 1 127 ? -1.905 9.153 5.715 1.00 92.19 127 VAL A O 1
ATOM 1076 N N . LEU A 1 128 ? -0.624 8.182 4.136 1.00 92.88 128 LEU A N 1
ATOM 1077 C CA . LEU A 1 128 ? -1.712 7.921 3.197 1.00 92.88 128 LEU A CA 1
ATOM 1078 C C . LEU A 1 128 ? -2.736 6.938 3.780 1.00 92.88 128 LEU A C 1
ATOM 1080 O O . LEU A 1 128 ? -3.940 7.201 3.731 1.00 92.88 128 LEU A O 1
ATOM 1084 N N . LEU A 1 129 ? -2.275 5.857 4.414 1.00 92.81 129 LEU A N 1
ATOM 1085 C CA . LEU A 1 129 ? -3.146 4.906 5.109 1.00 92.81 129 LEU A CA 1
ATOM 1086 C C . LEU A 1 129 ? -3.883 5.562 6.272 1.00 92.81 129 LEU A C 1
ATOM 1088 O O . LEU A 1 129 ? -5.097 5.425 6.392 1.00 92.81 129 LEU A O 1
ATOM 1092 N N . LYS A 1 130 ? -3.181 6.333 7.108 1.00 92.38 130 LYS A N 1
ATOM 1093 C CA . LYS A 1 130 ? -3.807 7.052 8.221 1.00 92.38 130 LYS A CA 1
ATOM 1094 C C . LYS A 1 130 ? -4.874 8.027 7.731 1.00 92.38 130 LYS A C 1
ATOM 1096 O O . LYS A 1 130 ? -5.916 8.154 8.373 1.00 92.38 130 LYS A O 1
ATOM 1101 N N . ARG A 1 131 ? -4.632 8.708 6.609 1.00 92.19 131 ARG A N 1
ATOM 1102 C CA . ARG A 1 131 ? -5.603 9.617 5.992 1.00 92.19 131 ARG A CA 1
ATOM 1103 C C . ARG A 1 131 ? -6.834 8.862 5.494 1.00 92.19 131 ARG A C 1
ATOM 1105 O O . ARG A 1 131 ? -7.940 9.300 5.780 1.00 92.19 131 ARG A O 1
ATOM 1112 N N . SER A 1 132 ? -6.633 7.723 4.839 1.00 92.12 132 SER A N 1
ATOM 1113 C CA . SER A 1 132 ? -7.714 6.866 4.330 1.00 92.12 132 SER A CA 1
ATOM 1114 C C . SER A 1 132 ? -8.564 6.290 5.473 1.00 92.12 132 SER A C 1
ATOM 1116 O O . SER A 1 132 ? -9.782 6.406 5.465 1.00 92.12 132 SER A O 1
ATOM 1118 N N . LEU A 1 133 ? -7.937 5.795 6.547 1.00 91.88 133 LEU A N 1
ATOM 1119 C CA . LEU A 1 133 ? -8.663 5.344 7.743 1.00 91.88 133 LEU A CA 1
ATOM 1120 C C . LEU A 1 133 ? -9.386 6.483 8.472 1.00 91.88 133 LEU A C 1
ATOM 1122 O O . LEU A 1 133 ? -10.428 6.263 9.079 1.00 91.88 133 LEU A O 1
ATOM 1126 N N . SER A 1 134 ? -8.846 7.704 8.440 1.00 90.81 134 SER A N 1
ATOM 1127 C CA . SER A 1 134 ? -9.518 8.858 9.047 1.00 90.81 134 SER A CA 1
ATOM 1128 C C . SER A 1 134 ? -10.817 9.215 8.319 1.00 90.81 134 SER A C 1
ATOM 1130 O O . SER A 1 134 ? -11.736 9.717 8.956 1.00 90.81 134 SER A O 1
ATOM 1132 N N . GLU A 1 135 ? -10.920 8.934 7.019 1.00 90.88 135 GLU A N 1
ATOM 1133 C CA . GLU A 1 135 ? -12.166 9.105 6.260 1.00 90.88 135 GLU A CA 1
ATOM 1134 C C . GLU A 1 135 ? -13.217 8.089 6.681 1.00 90.88 135 GLU A C 1
ATOM 1136 O O . GLU A 1 135 ? -14.315 8.489 7.055 1.00 90.88 135 GLU A O 1
ATOM 1141 N N . LEU A 1 136 ? -12.830 6.822 6.825 1.00 90.06 136 LEU A N 1
ATOM 1142 C CA . LEU A 1 136 ? -13.696 5.795 7.408 1.00 90.06 136 LEU A CA 1
ATOM 1143 C C . LEU A 1 136 ? -14.157 6.131 8.838 1.00 90.06 136 LEU A C 1
ATOM 1145 O O . LEU A 1 136 ? -15.251 5.746 9.252 1.00 90.06 136 LEU A O 1
ATOM 1149 N N . VAL A 1 137 ? -13.344 6.859 9.612 1.00 90.88 137 VAL A N 1
ATOM 1150 C CA . VAL A 1 137 ? -13.764 7.371 10.927 1.00 90.88 137 VAL A CA 1
ATOM 1151 C C . VAL A 1 137 ? -14.779 8.507 10.796 1.00 90.88 137 VAL A C 1
ATOM 1153 O O . VAL A 1 137 ? -15.744 8.552 11.557 1.00 90.88 137 VAL A O 1
ATOM 1156 N N . ASN A 1 138 ? -14.587 9.421 9.844 1.00 88.94 138 ASN A N 1
ATOM 1157 C CA . ASN A 1 138 ? -15.530 10.516 9.593 1.00 88.94 138 ASN A CA 1
ATOM 1158 C C . ASN A 1 138 ? -16.888 10.002 9.090 1.00 88.94 138 ASN A C 1
ATOM 1160 O O . ASN A 1 138 ? -17.920 10.582 9.419 1.00 88.94 138 ASN A O 1
ATOM 1164 N N . GLU A 1 139 ? -16.888 8.896 8.349 1.00 87.69 139 GLU A N 1
ATOM 1165 C CA . GLU A 1 139 ? -18.084 8.204 7.857 1.00 87.69 139 GLU A CA 1
ATOM 1166 C C . GLU A 1 139 ? -18.768 7.335 8.927 1.00 87.69 139 GLU A C 1
ATOM 1168 O O . GLU A 1 139 ? -19.775 6.689 8.656 1.00 87.69 139 GLU A O 1
ATOM 1173 N N . ASN A 1 140 ? -18.266 7.342 10.168 1.00 87.38 140 ASN A N 1
ATOM 1174 C CA . ASN A 1 140 ? -18.735 6.524 11.293 1.00 87.38 140 ASN A CA 1
ATOM 1175 C C . ASN A 1 140 ? -18.615 5.001 11.095 1.00 87.38 140 ASN A C 1
ATOM 1177 O O . ASN A 1 140 ? -19.138 4.247 11.919 1.00 87.38 140 ASN A O 1
ATOM 1181 N N . PHE A 1 141 ? -17.901 4.535 10.067 1.00 88.56 141 PHE A N 1
ATOM 1182 C CA . PHE A 1 141 ? -17.602 3.113 9.885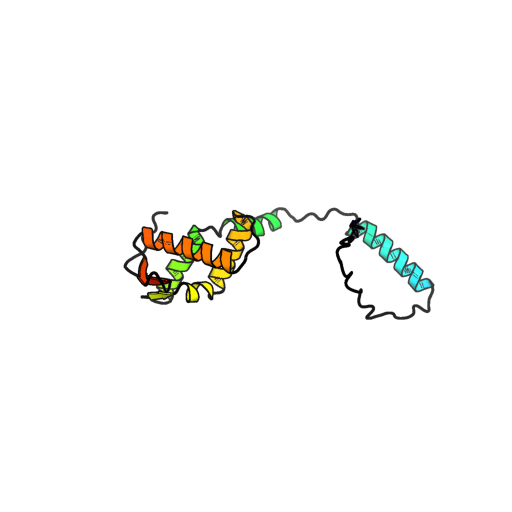 1.00 88.56 141 PHE A CA 1
ATOM 1183 C C . PHE A 1 141 ? -16.592 2.624 10.934 1.00 88.56 141 PHE A C 1
ATOM 1185 O O . PHE A 1 141 ? -16.790 1.594 11.586 1.00 88.56 141 PHE A O 1
ATOM 1192 N N . LEU A 1 142 ? -15.536 3.411 11.158 1.00 91.56 142 LEU A N 1
ATOM 1193 C CA . LEU A 1 142 ? -14.528 3.166 12.188 1.00 91.56 142 LEU A CA 1
ATOM 1194 C C . LEU A 1 142 ? -14.652 4.154 13.344 1.00 91.56 142 LEU A C 1
ATOM 1196 O O . LEU A 1 142 ? -15.069 5.299 13.192 1.00 91.56 142 LEU A O 1
ATOM 1200 N N . THR A 1 143 ? -14.179 3.750 14.516 1.00 92.12 143 THR A N 1
ATOM 1201 C CA . THR A 1 143 ? -13.916 4.670 15.624 1.00 92.12 143 THR A CA 1
ATOM 1202 C C . THR A 1 143 ? -12.587 4.373 16.288 1.00 92.12 143 THR A C 1
ATOM 1204 O O . THR A 1 143 ? -12.071 3.263 16.220 1.00 92.12 143 THR A O 1
ATOM 1207 N N . PHE A 1 144 ? -12.006 5.382 16.932 1.00 89.00 144 PHE A N 1
ATOM 1208 C CA . PHE A 1 144 ? -10.791 5.183 17.711 1.00 89.00 144 PHE A CA 1
ATOM 1209 C C . PHE A 1 144 ? -11.133 4.566 19.066 1.00 89.00 144 PHE A C 1
ATOM 1211 O O . PHE A 1 144 ? -11.663 5.264 19.932 1.00 89.00 144 PHE A O 1
ATOM 1218 N N . ALA A 1 145 ? -10.753 3.305 19.265 1.00 87.56 145 ALA A N 1
ATOM 1219 C CA . ALA A 1 145 ? -10.704 2.700 20.593 1.00 87.56 145 ALA A CA 1
ATOM 1220 C C . ALA A 1 145 ? -9.542 3.293 21.410 1.00 87.56 145 ALA A C 1
ATOM 1222 O O . ALA A 1 145 ? -9.690 3.591 22.593 1.00 87.56 145 ALA A O 1
ATOM 1223 N N . ASP A 1 146 ? -8.400 3.552 20.760 1.00 88.56 146 ASP A N 1
ATOM 1224 C CA . ASP A 1 146 ? -7.297 4.320 21.339 1.00 88.56 146 ASP A CA 1
ATOM 1225 C C . ASP A 1 146 ? -6.552 5.131 20.267 1.00 88.56 146 ASP A C 1
ATOM 1227 O O . ASP A 1 146 ? -5.894 4.599 19.369 1.00 88.56 146 ASP A O 1
ATOM 1231 N N . LYS A 1 147 ? -6.615 6.461 20.394 1.00 86.19 147 LYS A N 1
ATOM 1232 C CA . LYS A 1 147 ? -5.954 7.401 19.477 1.00 86.19 147 LYS A CA 1
ATOM 1233 C C . LYS A 1 147 ? -4.428 7.361 19.567 1.00 86.19 147 LYS A C 1
ATOM 1235 O O . LYS A 1 147 ? -3.771 7.678 18.580 1.00 86.19 147 LYS A O 1
ATOM 1240 N N . LYS A 1 148 ? -3.850 7.016 20.724 1.00 86.44 148 LYS A N 1
ATOM 1241 C CA . LYS A 1 148 ? -2.388 7.023 20.914 1.00 86.44 148 LYS A CA 1
ATOM 1242 C C . LYS A 1 148 ? -1.731 5.832 20.236 1.00 86.44 148 LYS A C 1
ATOM 1244 O O . LYS A 1 148 ? -0.673 5.984 19.637 1.00 86.44 148 LYS A O 1
ATOM 1249 N N . THR A 1 149 ? -2.364 4.669 20.321 1.00 85.00 149 THR A N 1
ATOM 1250 C CA . THR A 1 149 ? -1.871 3.435 19.697 1.00 85.00 149 THR A CA 1
ATOM 1251 C C . THR A 1 149 ? -2.412 3.215 18.285 1.00 85.00 149 THR A C 1
ATOM 1253 O O . THR A 1 149 ? -2.047 2.227 17.652 1.00 85.00 149 THR A O 1
ATOM 1256 N N . LEU A 1 150 ? -3.237 4.145 17.779 1.00 89.56 150 LEU A N 1
ATOM 1257 C CA . LEU A 1 150 ? -3.917 4.043 16.483 1.00 89.56 150 LEU A CA 1
ATOM 1258 C C . LEU A 1 150 ? -4.687 2.718 16.369 1.00 89.56 150 LEU A C 1
ATOM 1260 O O . LEU A 1 150 ? -4.557 1.987 15.383 1.00 89.56 150 LEU A O 1
ATOM 1264 N N . LEU A 1 151 ? -5.446 2.413 17.424 1.00 91.00 151 LEU A N 1
ATOM 1265 C CA . LEU A 1 151 ? -6.346 1.272 17.512 1.00 91.00 151 LEU A CA 1
ATOM 1266 C C . LEU A 1 151 ? -7.748 1.701 17.072 1.00 91.00 151 LEU A C 1
ATOM 1268 O O . LEU A 1 151 ? -8.341 2.613 17.661 1.00 91.00 151 LEU A O 1
ATOM 1272 N N . TYR A 1 152 ? -8.260 1.016 16.057 1.00 92.06 152 TYR A N 1
ATOM 1273 C CA . TYR A 1 152 ? -9.570 1.238 15.462 1.00 92.06 152 TYR A CA 1
ATOM 1274 C C . TYR A 1 152 ? -10.524 0.110 15.853 1.00 92.06 152 TYR A C 1
ATOM 1276 O O . TYR A 1 152 ? -10.115 -1.045 15.963 1.00 92.06 152 TYR A O 1
ATOM 1284 N N . GLU A 1 153 ? -11.788 0.460 16.045 1.00 91.69 153 GLU A N 1
ATOM 1285 C CA . GLU A 1 153 ? -12.909 -0.443 16.293 1.00 91.69 153 GLU A CA 1
ATOM 1286 C C . GLU A 1 153 ? -13.984 -0.200 15.230 1.00 91.69 153 GLU A C 1
ATOM 1288 O O . GLU A 1 153 ? -14.294 0.953 14.908 1.00 91.69 153 GLU A O 1
ATOM 1293 N N . VAL A 1 154 ? -14.522 -1.283 14.676 1.00 91.00 154 VAL A N 1
ATOM 1294 C CA . VAL A 1 154 ? -15.522 -1.263 13.602 1.00 91.00 154 VAL A CA 1
ATOM 1295 C C . VAL A 1 154 ? -16.908 -1.119 14.227 1.00 91.00 154 VAL A C 1
ATOM 1297 O O . VAL A 1 154 ? -17.291 -1.934 15.065 1.00 91.00 154 VAL A O 1
ATOM 1300 N N . LYS A 1 155 ? -17.656 -0.069 13.862 1.00 82.56 155 LYS A N 1
ATOM 1301 C CA . LYS A 1 155 ? -18.935 0.270 14.515 1.00 82.56 155 LYS A CA 1
ATOM 1302 C C . LYS A 1 155 ? -20.195 -0.105 13.746 1.00 82.56 155 LYS A C 1
ATOM 1304 O O . LYS A 1 155 ? -21.251 -0.178 14.373 1.00 82.56 155 LYS A O 1
ATOM 1309 N N . GLY A 1 156 ? -20.131 -0.314 12.437 1.00 69.44 156 GLY A N 1
ATOM 1310 C CA . GLY A 1 156 ? -21.342 -0.527 11.647 1.00 69.44 156 GLY A CA 1
ATOM 1311 C C . GLY A 1 156 ? -21.081 -0.957 10.214 1.00 69.44 156 GLY A C 1
ATOM 1312 O O . GLY A 1 156 ? -19.952 -1.266 9.843 1.00 69.44 156 GLY A O 1
ATOM 1313 N N . GLU A 1 157 ? -22.153 -0.996 9.427 1.00 65.88 157 GLU A N 1
ATOM 1314 C CA . GLU A 1 157 ? -22.109 -1.331 8.006 1.00 65.88 157 GLU A CA 1
ATOM 1315 C C . GLU A 1 157 ? -21.566 -0.155 7.188 1.00 65.88 157 GLU A C 1
ATOM 1317 O O . GLU A 1 157 ? -21.982 0.990 7.378 1.00 65.88 157 GLU A O 1
ATOM 1322 N N . TYR A 1 158 ? -20.621 -0.439 6.290 1.00 67.38 158 TYR A N 1
ATOM 1323 C CA . TYR A 1 158 ? -20.154 0.529 5.307 1.00 67.38 158 TYR A CA 1
ATOM 1324 C C . TYR A 1 158 ? -21.250 0.728 4.258 1.00 67.38 158 TYR A C 1
ATOM 1326 O O . TYR A 1 158 ? -21.649 -0.227 3.592 1.00 67.38 158 TYR A O 1
ATOM 1334 N N . VAL A 1 159 ? -21.762 1.952 4.130 1.00 59.59 159 VAL A N 1
ATOM 1335 C CA . VAL A 1 159 ? -22.729 2.299 3.084 1.00 59.59 159 VAL A CA 1
ATOM 1336 C C . VAL A 1 159 ? -21.961 3.004 1.980 1.00 59.59 159 VAL A C 1
ATOM 1338 O O . VAL A 1 159 ? -21.587 4.164 2.134 1.00 59.59 159 VAL A O 1
ATOM 1341 N N . ASP A 1 160 ? -21.720 2.290 0.886 1.00 57.94 160 ASP A N 1
ATOM 1342 C CA . ASP A 1 160 ? -21.127 2.872 -0.311 1.00 57.94 160 ASP A CA 1
ATOM 1343 C C . ASP A 1 160 ? -22.149 3.813 -0.974 1.00 57.94 160 ASP A C 1
ATOM 1345 O O . ASP A 1 160 ? -23.248 3.398 -1.358 1.00 57.94 160 ASP A O 1
ATOM 1349 N N . TYR A 1 161 ? -21.819 5.103 -1.055 1.00 52.25 161 TYR A N 1
ATOM 1350 C CA . TYR A 1 161 ? -22.679 6.125 -1.663 1.00 52.25 161 TYR A CA 1
ATOM 1351 C C . TYR A 1 161 ? -22.465 6.256 -3.182 1.00 52.25 161 TYR A C 1
ATOM 1353 O O . TYR A 1 161 ? -23.105 7.106 -3.799 1.00 52.25 161 TYR A O 1
ATOM 1361 N N . ASN A 1 162 ? -21.602 5.435 -3.794 1.00 47.91 162 ASN A N 1
ATOM 1362 C CA . ASN A 1 162 ? -21.224 5.543 -5.209 1.00 47.91 162 ASN A CA 1
ATOM 1363 C C . ASN A 1 162 ? -22.032 4.656 -6.183 1.00 47.91 162 ASN A C 1
ATOM 1365 O O . ASN A 1 162 ? -21.538 4.349 -7.269 1.00 47.91 162 ASN A O 1
ATOM 1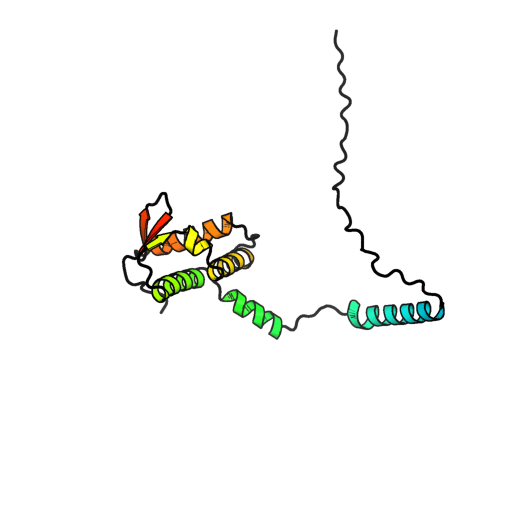369 N N . ASN A 1 163 ? -23.274 4.283 -5.846 1.00 39.22 163 ASN A N 1
ATOM 1370 C CA . ASN A 1 163 ? -24.204 3.637 -6.793 1.00 39.22 163 ASN A CA 1
ATOM 1371 C C . ASN A 1 163 ? -25.005 4.649 -7.627 1.00 39.22 163 ASN A C 1
ATOM 1373 O O . ASN A 1 163 ? -25.693 5.501 -7.018 1.00 39.22 163 ASN A O 1
#

Sequence (163 aa):
MDKTTSNRAWKSNSNNRQYKRISRKNSRKVDDPNMELLRWAEIMTLVQDVYSKPFVVPEDEWNKYVDKASQITKDVLIDSIVNYIYDNNLTSFRLSWISQEPIFVTYCEYILRHQYYEDPTDDLISVLLKRSLSELVNENFLTFADKKTLLYEVKGEYVDYNN

pLDDT: mean 77.02, std 17.99, range [34.44, 92.88]

InterPro domains:
  IPR012340 Nucleic acid-binding, OB-fold [G3DSA:2.40.50.140] (9-56)

Foldseek 3Di:
DDDDDDPPDPPPPPPPPPPPPPPPVDPDDDPDVVVVVVVVVVVVCCCVPPVVDDDDDPPVVVCVVVVVLVPLDLVVLLVVVVVVCVVVVPQKDALVVVLPDPVLLVSQCSCCCPVVVHHDDSVSSSVSSVVSVVVCVVVVQWDDPDPVRRMIGGDDDDDDPPD